Protein AF-A0A933YZH1-F1 (afdb_monomer)

Secondary structure (DSSP, 8-state):
--HHHHHHHHHHHHHHHHHHHHHHHHTTT-HHHHHHHHHHHHHHHHHHHHTTTT-S--PPPTT---

Nearest PDB structures (foldseek):
  2c1n-assembly2_B  T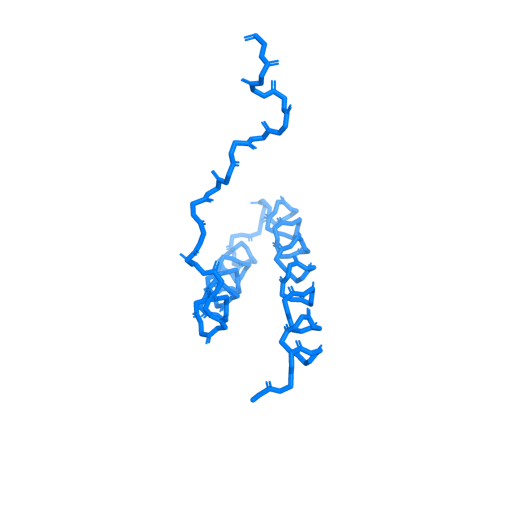M=8.922E-01  e=3.873E+00  Homo sapiens
  4ihl-assembly1_A  TM=9.115E-01  e=5.085E+00  Homo sapiens
  6igm-assembly1_H  TM=5.198E-01  e=6.237E+00  Homo sapiens
  8eas-assembly1_e  TM=4.549E-01  e=5.443E+00  Saccharomyces cerevisiae

Solvent-accessible surface area (backbone atoms only — not comparable to full-atom values): 3946 Å² total; per-residue (Å²): 129,63,65,71,59,54,53,55,49,50,54,51,51,51,53,51,46,54,54,35,50,56,49,34,64,72,22,70,92,35,67,70,53,29,52,51,30,53,51,50,47,52,52,52,51,49,53,39,48,77,72,58,63,77,78,59,77,84,68,79,62,91,81,74,83,120

Foldseek 3Di:
DDPVVLVVVVVVLVVVLVVLVVQLVVCPVPVVSVVVSVVVNVVSVVVCVVSVVPPDDPDDDPPPPD

pLDDT: mean 84.53, std 17.96, range [42.31, 98.19]

Mean predicted aligned error: 8.47 Å

Radius of gyration: 14.88 Å; Cα contacts (8 Å, |Δi|>4): 26; chains: 1; bounding box: 29×39×35 Å

Structure (mmCIF, N/CA/C/O backbone):
data_AF-A0A933YZH1-F1
#
_entry.id   AF-A0A933YZH1-F1
#
loop_
_atom_site.group_PDB
_atom_site.id
_atom_site.type_symbol
_atom_site.label_atom_id
_atom_site.label_alt_id
_atom_site.label_comp_id
_atom_site.label_asym_id
_atom_site.label_entity_id
_atom_site.label_seq_id
_atom_site.pdbx_PDB_ins_code
_atom_site.Cartn_x
_atom_site.Cartn_y
_atom_site.Cartn_z
_atom_site.occupancy
_atom_site.B_iso_or_equiv
_atom_site.auth_seq_id
_atom_site.auth_comp_id
_atom_site.auth_asym_id
_atom_site.auth_atom_id
_atom_site.pdbx_PDB_model_num
ATOM 1 N N . MET A 1 1 ? 15.986 -4.780 -17.793 1.00 59.66 1 MET A N 1
ATOM 2 C CA . MET A 1 1 ? 14.602 -4.929 -17.296 1.00 59.66 1 MET A CA 1
ATOM 3 C C . MET A 1 1 ? 13.751 -4.016 -18.163 1.00 59.66 1 MET A C 1
ATOM 5 O O . MET A 1 1 ? 14.162 -2.880 -18.352 1.00 59.66 1 MET A O 1
ATOM 9 N N . ASP A 1 2 ? 12.685 -4.513 -18.792 1.00 79.38 2 ASP A N 1
ATOM 10 C CA . ASP A 1 2 ? 11.928 -3.713 -19.770 1.00 79.38 2 ASP A CA 1
ATOM 11 C C . ASP A 1 2 ? 11.229 -2.544 -19.064 1.00 79.38 2 ASP A C 1
ATOM 13 O O . ASP A 1 2 ? 10.412 -2.783 -18.174 1.00 79.38 2 ASP A O 1
ATOM 17 N N . SER A 1 3 ? 11.519 -1.300 -19.456 1.00 74.44 3 SER A N 1
ATOM 18 C CA . SER A 1 3 ? 10.982 -0.095 -18.799 1.00 74.44 3 SER A CA 1
ATOM 19 C C . SER A 1 3 ? 9.451 -0.101 -18.702 1.00 74.44 3 SER A C 1
ATOM 21 O O . SER A 1 3 ? 8.901 0.196 -17.648 1.00 74.44 3 SER A O 1
ATOM 23 N N . TYR A 1 4 ? 8.762 -0.593 -19.738 1.00 79.12 4 TYR A N 1
ATOM 24 C CA . TYR A 1 4 ? 7.302 -0.762 -19.748 1.00 79.12 4 TYR A CA 1
ATOM 25 C C . TYR A 1 4 ? 6.775 -1.709 -18.658 1.00 79.12 4 TYR A C 1
ATOM 27 O O . TYR A 1 4 ? 5.675 -1.523 -18.139 1.00 79.12 4 TYR A O 1
ATOM 35 N N . LYS A 1 5 ? 7.544 -2.745 -18.297 1.00 85.88 5 LYS A N 1
ATOM 36 C CA . LYS A 1 5 ? 7.156 -3.673 -17.224 1.00 85.88 5 LYS A CA 1
ATOM 37 C C . LYS A 1 5 ? 7.295 -3.010 -15.858 1.00 85.88 5 LYS A C 1
ATOM 39 O O . LYS A 1 5 ? 6.449 -3.241 -15.002 1.00 85.88 5 LYS A O 1
ATOM 44 N N . ILE A 1 6 ? 8.321 -2.180 -15.669 1.00 86.50 6 ILE A N 1
ATOM 45 C CA . ILE A 1 6 ? 8.525 -1.423 -14.428 1.00 86.50 6 ILE A CA 1
ATOM 46 C C . ILE A 1 6 ? 7.399 -0.401 -14.253 1.00 86.50 6 ILE A C 1
ATOM 48 O O . ILE A 1 6 ? 6.743 -0.409 -13.217 1.00 86.50 6 ILE A O 1
ATOM 52 N N . GLU A 1 7 ? 7.095 0.394 -15.279 1.00 87.44 7 GLU A N 1
ATOM 53 C CA . GLU A 1 7 ? 5.987 1.362 -15.246 1.00 87.44 7 GLU A CA 1
ATOM 54 C C . GLU A 1 7 ? 4.640 0.687 -14.953 1.00 87.44 7 GLU A C 1
ATOM 56 O O . GLU A 1 7 ? 3.872 1.144 -14.105 1.00 87.44 7 GLU A O 1
ATOM 61 N N . GLY A 1 8 ? 4.371 -0.461 -15.585 1.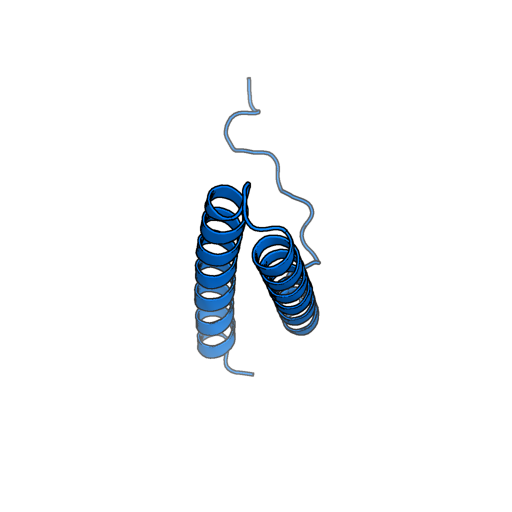00 92.38 8 GLY A N 1
ATOM 62 C CA . GLY A 1 8 ? 3.164 -1.239 -15.313 1.00 92.38 8 GLY A CA 1
ATOM 63 C C . GLY A 1 8 ? 3.072 -1.739 -13.866 1.00 92.38 8 GLY A C 1
ATOM 64 O O . GLY A 1 8 ? 1.977 -1.780 -13.301 1.00 92.38 8 GLY A O 1
ATOM 65 N N . LEU A 1 9 ? 4.200 -2.106 -13.250 1.00 92.50 9 LEU A N 1
ATOM 66 C CA . LEU A 1 9 ? 4.255 -2.480 -11.834 1.00 92.50 9 LEU A CA 1
ATOM 67 C C . LEU A 1 9 ? 4.052 -1.265 -10.921 1.00 92.50 9 LEU A C 1
ATOM 69 O O . LEU A 1 9 ? 3.301 -1.369 -9.954 1.00 92.50 9 LEU A O 1
ATOM 73 N N . MET A 1 10 ? 4.639 -0.112 -11.254 1.00 89.56 10 MET A N 1
ATOM 74 C CA . MET A 1 10 ? 4.466 1.138 -10.505 1.00 89.56 10 MET A CA 1
ATOM 75 C C . MET A 1 10 ? 2.998 1.556 -10.424 1.00 89.56 10 MET A C 1
ATOM 77 O O . MET A 1 10 ? 2.486 1.804 -9.333 1.00 89.56 10 MET A O 1
ATOM 81 N N . VAL A 1 11 ? 2.298 1.571 -11.563 1.00 92.81 11 VAL A N 1
ATOM 82 C CA . VAL A 1 11 ? 0.869 1.922 -11.618 1.00 92.81 11 VAL A CA 1
ATOM 83 C C . VAL A 1 11 ? 0.043 0.974 -10.748 1.00 92.81 11 VAL A C 1
ATOM 85 O O . VAL A 1 11 ? -0.809 1.412 -9.977 1.00 92.81 11 VAL A O 1
ATOM 88 N N . ARG A 1 12 ? 0.316 -0.333 -10.820 1.00 95.50 12 ARG A N 1
ATOM 89 C CA . ARG A 1 12 ? -0.406 -1.340 -10.027 1.00 95.50 12 ARG A CA 1
ATOM 90 C C . ARG A 1 12 ? -0.148 -1.198 -8.529 1.00 95.50 12 ARG A C 1
ATOM 92 O O . ARG A 1 12 ? -1.087 -1.351 -7.754 1.00 95.50 12 ARG A O 1
ATOM 99 N N . LEU A 1 13 ? 1.086 -0.900 -8.121 1.00 94.69 13 LEU A N 1
ATOM 100 C CA . LEU A 1 13 ? 1.412 -0.653 -6.715 1.00 94.69 13 LEU A CA 1
ATOM 101 C C . LEU A 1 13 ? 0.750 0.621 -6.187 1.00 94.69 13 LEU A C 1
ATOM 103 O O . LEU A 1 13 ? 0.222 0.588 -5.077 1.00 94.69 13 LEU A O 1
ATOM 107 N N . SER A 1 14 ? 0.704 1.695 -6.986 1.00 92.12 14 SER A N 1
ATOM 108 C CA . SER A 1 14 ? -0.007 2.928 -6.615 1.00 92.12 14 SER A CA 1
ATOM 109 C C . SER A 1 14 ? -1.489 2.658 -6.363 1.00 92.12 14 SER A C 1
ATOM 111 O O . SER A 1 14 ? -2.002 2.971 -5.291 1.00 92.12 14 SER A O 1
ATOM 113 N N . LEU A 1 15 ? -2.159 1.979 -7.301 1.00 96.31 15 LEU A N 1
ATOM 114 C CA . LEU A 1 15 ? -3.577 1.632 -7.166 1.00 96.31 15 LEU A CA 1
ATOM 115 C C . LEU A 1 15 ? -3.834 0.742 -5.944 1.00 96.31 15 LEU A C 1
ATOM 117 O O . LEU A 1 15 ? -4.790 0.945 -5.199 1.00 96.31 15 LEU A O 1
ATOM 121 N N . LEU A 1 16 ? -2.968 -0.244 -5.701 1.00 96.75 16 LEU A N 1
ATOM 122 C CA . LEU A 1 16 ? -3.126 -1.148 -4.563 1.00 96.75 16 LEU A CA 1
ATOM 123 C C . LEU A 1 16 ? -2.940 -0.423 -3.222 1.00 96.75 16 LEU A C 1
ATOM 125 O O . LEU A 1 16 ? -3.606 -0.758 -2.242 1.00 96.75 16 LEU A O 1
ATOM 129 N N . LYS A 1 17 ? -2.076 0.593 -3.183 1.00 96.25 17 LYS A N 1
ATOM 130 C CA . LYS A 1 17 ? -1.861 1.453 -2.017 1.00 96.25 17 LYS A CA 1
ATOM 131 C C . LYS A 1 17 ? -3.054 2.366 -1.756 1.00 96.25 17 LYS A C 1
ATOM 133 O O . LYS A 1 17 ? -3.493 2.445 -0.612 1.00 96.25 17 LYS A O 1
ATOM 138 N N . GLU A 1 18 ? -3.615 2.982 -2.795 1.00 96.56 18 GLU A N 1
ATOM 139 C CA . GLU A 1 18 ? -4.849 3.776 -2.703 1.00 96.56 18 GLU A CA 1
ATOM 140 C C . GLU A 1 18 ? -6.008 2.937 -2.149 1.00 96.56 18 GLU A C 1
ATOM 142 O O . GLU A 1 18 ? -6.644 3.317 -1.165 1.00 96.56 18 GLU A O 1
ATOM 147 N N . HIS A 1 19 ? -6.228 1.740 -2.700 1.00 97.81 19 HIS A N 1
ATOM 148 C CA . HIS A 1 19 ? -7.258 0.828 -2.200 1.00 97.81 19 HIS A CA 1
ATOM 149 C C . HIS A 1 19 ? -6.975 0.321 -0.780 1.00 97.81 19 HIS A C 1
ATOM 151 O O . HIS A 1 19 ? -7.897 0.209 0.027 1.00 97.81 19 HIS A O 1
ATOM 157 N N . GLY A 1 20 ? -5.714 0.030 -0.449 1.00 97.50 20 GLY A N 1
ATOM 158 C CA . GLY A 1 20 ? -5.317 -0.385 0.897 1.00 97.50 20 GLY A CA 1
ATOM 159 C C . GLY A 1 20 ? -5.549 0.705 1.946 1.00 97.50 20 GLY A C 1
ATOM 160 O O . GLY A 1 20 ? -5.960 0.394 3.064 1.00 97.50 20 GLY A O 1
ATOM 161 N N . GLN A 1 21 ? -5.331 1.969 1.578 1.00 97.44 21 GLN A N 1
ATOM 162 C CA . GLN A 1 21 ? -5.583 3.129 2.429 1.00 97.44 21 GLN A CA 1
ATOM 163 C C . GLN A 1 21 ? -7.088 3.351 2.636 1.00 97.44 21 GLN A C 1
ATOM 165 O O . GLN A 1 21 ? -7.529 3.466 3.777 1.00 97.44 21 GLN A O 1
ATOM 170 N N . ALA A 1 22 ? -7.886 3.293 1.566 1.00 97.62 22 ALA A N 1
ATOM 171 C CA . ALA A 1 22 ? -9.343 3.383 1.664 1.00 97.62 22 ALA A CA 1
ATOM 172 C C . ALA A 1 22 ? -9.936 2.256 2.533 1.00 97.62 22 ALA A C 1
ATOM 174 O O . ALA A 1 22 ? -10.830 2.490 3.346 1.00 97.62 22 ALA A O 1
ATOM 175 N N . LEU A 1 23 ? -9.412 1.030 2.410 1.00 97.56 23 LEU A N 1
ATOM 176 C CA . LEU A 1 23 ? -9.835 -0.088 3.253 1.00 97.56 23 LEU A CA 1
ATOM 177 C C . LEU A 1 23 ? -9.432 0.114 4.721 1.00 97.56 23 LEU A C 1
ATOM 179 O O . LEU A 1 23 ? -10.203 -0.235 5.609 1.00 97.56 23 LEU A O 1
ATOM 183 N N . LEU A 1 24 ? -8.245 0.671 4.986 1.00 97.69 24 LEU A N 1
ATOM 184 C CA . LEU A 1 24 ? -7.804 0.992 6.345 1.00 97.69 24 LEU A CA 1
ATOM 185 C C . LEU A 1 24 ? -8.741 2.005 7.018 1.00 97.69 24 LEU A C 1
ATOM 187 O O . LEU A 1 24 ? -9.067 1.825 8.187 1.00 97.69 24 LEU A O 1
ATOM 191 N N . GLU A 1 25 ? -9.174 3.031 6.285 1.00 96.50 25 GLU A N 1
ATOM 192 C CA . GLU A 1 25 ? -10.117 4.049 6.768 1.00 96.50 25 GLU A CA 1
ATOM 193 C C . GLU A 1 25 ? -11.490 3.445 7.081 1.00 96.50 25 GLU A C 1
ATOM 195 O O . GLU A 1 25 ? -12.054 3.705 8.137 1.00 96.50 25 GLU A O 1
ATOM 200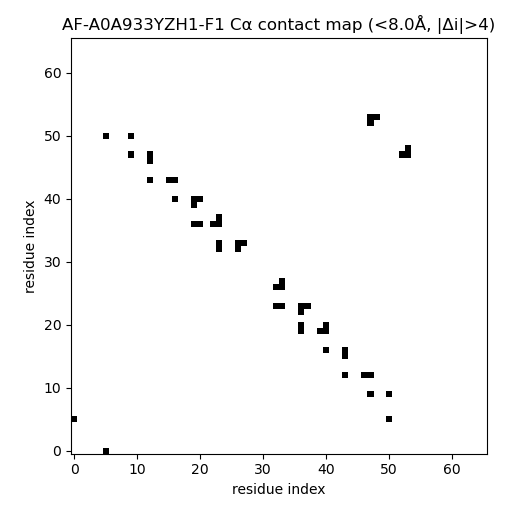 N N . GLN A 1 26 ? -11.999 2.558 6.222 1.00 97.31 26 GLN A N 1
ATOM 201 C CA . GLN A 1 26 ? -13.264 1.852 6.468 1.00 97.31 26 GLN A CA 1
ATOM 202 C C . GLN A 1 26 ? -13.175 0.803 7.587 1.00 97.31 26 GLN A C 1
ATOM 204 O O . GLN A 1 26 ? -14.195 0.380 8.127 1.00 97.31 26 GLN A O 1
ATOM 209 N N . ALA A 1 27 ? -11.967 0.362 7.940 1.00 96.62 27 ALA A N 1
ATOM 210 C CA . ALA A 1 27 ? -11.735 -0.624 8.986 1.00 96.62 27 ALA A CA 1
ATOM 211 C C . ALA A 1 27 ? -11.668 -0.015 10.399 1.00 96.62 27 ALA A C 1
ATOM 213 O O . ALA A 1 27 ? -11.241 -0.719 11.315 1.00 96.62 27 ALA A O 1
ATOM 214 N N . GLU A 1 28 ? -12.058 1.251 10.604 1.00 91.75 28 GLU A N 1
ATOM 215 C CA . GLU A 1 28 ? -11.928 1.967 11.885 1.00 91.75 28 GLU A CA 1
ATOM 216 C C . GLU A 1 28 ? -12.443 1.146 13.085 1.00 91.75 28 GLU A C 1
ATOM 218 O O . GLU A 1 28 ? -11.719 0.952 14.062 1.00 91.75 28 GLU A O 1
ATOM 223 N N . ASP A 1 29 ? -13.610 0.520 12.953 1.00 96.44 29 ASP A N 1
ATOM 224 C CA . ASP A 1 29 ? -14.236 -0.265 14.027 1.00 96.44 29 ASP A CA 1
ATOM 225 C C . ASP A 1 29 ? -13.768 -1.734 14.104 1.00 96.44 29 ASP A C 1
ATOM 227 O O . ASP A 1 29 ? -14.249 -2.516 14.928 1.00 96.44 29 ASP A O 1
ATOM 231 N N . PHE A 1 30 ? -12.810 -2.141 13.264 1.00 97.75 30 PHE A N 1
ATOM 232 C CA . PHE A 1 30 ? -12.340 -3.525 13.138 1.00 97.75 30 PHE A CA 1
ATOM 233 C C . PHE A 1 30 ? -10.818 -3.621 13.359 1.00 97.75 30 PHE A C 1
ATOM 235 O O . PHE A 1 30 ? -10.048 -3.703 12.396 1.00 97.75 30 PHE A O 1
ATOM 242 N N . PRO A 1 31 ? -10.336 -3.693 14.617 1.00 95.44 31 PRO A N 1
ATOM 243 C CA . PRO A 1 31 ? -8.905 -3.609 14.938 1.00 95.44 31 PRO A CA 1
ATOM 244 C C . PRO A 1 31 ? -8.023 -4.646 14.226 1.00 95.44 31 PRO A C 1
ATOM 246 O O . PRO A 1 31 ? -6.918 -4.338 13.774 1.00 95.44 31 PRO A O 1
ATOM 249 N N . ALA A 1 32 ? -8.512 -5.882 14.088 1.00 97.50 32 ALA A N 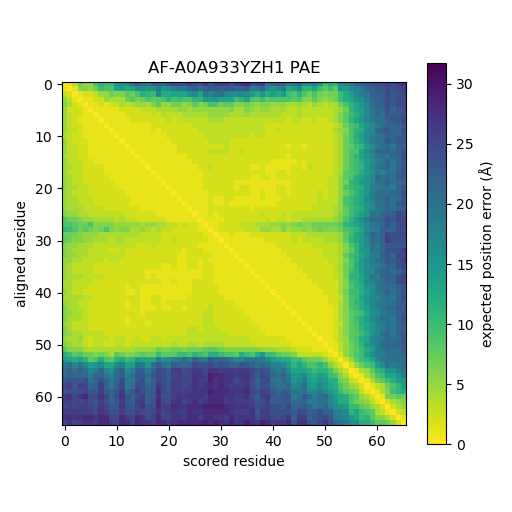1
ATOM 250 C CA . ALA A 1 32 ? -7.796 -6.937 13.371 1.00 97.50 32 ALA A CA 1
ATOM 251 C C . ALA A 1 32 ? -7.662 -6.622 11.871 1.00 97.50 32 ALA A C 1
ATOM 253 O O . ALA A 1 32 ? -6.607 -6.861 11.280 1.00 97.50 32 ALA A O 1
ATOM 254 N N . LEU A 1 33 ? -8.706 -6.044 11.269 1.00 97.19 33 LEU A N 1
ATOM 255 C CA . LEU A 1 33 ? -8.692 -5.636 9.869 1.00 97.19 33 LEU A CA 1
ATOM 256 C C . LEU A 1 33 ? -7.748 -4.447 9.662 1.00 97.19 33 LEU A C 1
ATOM 258 O O . LEU A 1 33 ? -6.906 -4.521 8.771 1.00 97.19 33 LEU A O 1
ATOM 262 N N . GLN A 1 34 ? -7.771 -3.433 10.538 1.00 97.75 34 GLN A N 1
ATOM 263 C CA . GLN A 1 34 ? -6.791 -2.338 10.486 1.00 97.75 34 GLN A CA 1
ATOM 264 C C . GLN A 1 34 ? -5.351 -2.851 10.533 1.00 97.75 34 GLN A C 1
ATOM 266 O O . GLN A 1 34 ? -4.500 -2.403 9.763 1.00 97.75 34 GLN A O 1
ATOM 271 N N . CYS A 1 35 ? -5.062 -3.787 11.441 1.00 97.56 35 CYS A N 1
ATOM 272 C CA . CYS A 1 35 ? -3.732 -4.374 11.570 1.00 97.56 35 CYS A CA 1
ATOM 273 C C . CYS A 1 35 ? -3.296 -5.037 10.256 1.00 97.56 35 CYS A C 1
ATOM 275 O O . CYS A 1 35 ? -2.185 -4.805 9.773 1.00 97.56 35 CYS A O 1
ATOM 277 N N . ASN A 1 36 ? -4.194 -5.798 9.628 1.00 97.88 36 ASN A N 1
ATOM 278 C CA . ASN A 1 36 ? -3.930 -6.433 8.341 1.00 97.88 36 ASN A CA 1
ATOM 279 C C . ASN A 1 36 ? -3.727 -5.407 7.216 1.00 97.88 36 ASN A C 1
ATOM 281 O O . ASN A 1 36 ? -2.775 -5.546 6.449 1.00 97.88 36 ASN A O 1
ATOM 285 N N . CYS A 1 37 ? -4.538 -4.348 7.153 1.00 97.94 37 CYS A N 1
ATOM 286 C CA . CYS A 1 37 ? -4.372 -3.262 6.185 1.00 97.94 37 CYS A CA 1
ATOM 287 C C . CYS A 1 37 ? -3.020 -2.558 6.345 1.00 97.94 37 CYS A C 1
ATOM 289 O O . CYS A 1 37 ? -2.300 -2.373 5.366 1.00 97.94 37 CYS A O 1
ATOM 291 N N . ARG A 1 38 ? -2.609 -2.239 7.580 1.00 97.06 38 ARG A N 1
ATOM 292 C CA . ARG A 1 38 ? -1.296 -1.629 7.856 1.00 97.06 38 ARG A CA 1
ATOM 293 C C . ARG A 1 38 ? -0.141 -2.537 7.436 1.00 97.06 38 ARG A C 1
ATOM 295 O O . ARG A 1 38 ? 0.832 -2.056 6.861 1.00 97.06 38 ARG A O 1
ATOM 302 N N . ARG A 1 39 ? -0.249 -3.848 7.682 1.00 98.19 39 ARG A N 1
ATOM 303 C CA . ARG A 1 39 ? 0.747 -4.836 7.230 1.00 98.19 39 ARG A CA 1
ATOM 304 C C . ARG A 1 39 ? 0.826 -4.896 5.708 1.00 98.19 39 ARG A C 1
ATOM 306 O O . ARG A 1 39 ? 1.928 -4.872 5.172 1.00 98.19 39 ARG A O 1
ATOM 313 N N . ALA A 1 40 ? -0.318 -4.920 5.026 1.00 97.38 40 ALA A N 1
ATOM 314 C CA . ALA A 1 40 ? -0.371 -4.897 3.569 1.00 97.38 40 ALA A CA 1
ATOM 315 C C . ALA A 1 40 ? 0.290 -3.627 3.010 1.00 97.38 40 ALA A C 1
ATOM 317 O O . ALA A 1 40 ? 1.186 -3.730 2.178 1.00 97.38 40 ALA A O 1
ATOM 318 N N . LEU A 1 41 ? -0.060 -2.445 3.529 1.00 96.88 41 LEU A N 1
ATOM 319 C CA . LEU A 1 41 ? 0.543 -1.168 3.127 1.00 96.88 41 LEU A CA 1
ATOM 320 C C . LEU A 1 41 ? 2.063 -1.136 3.356 1.00 96.88 41 LEU A C 1
ATOM 322 O O . LEU A 1 41 ? 2.802 -0.641 2.507 1.00 96.88 41 LEU A O 1
ATOM 326 N N . ALA A 1 42 ? 2.551 -1.702 4.464 1.00 96.62 42 ALA A N 1
ATOM 327 C CA . ALA A 1 42 ? 3.985 -1.832 4.711 1.00 96.62 42 ALA A CA 1
ATOM 328 C C . ALA A 1 42 ? 4.669 -2.745 3.677 1.00 96.62 42 ALA A C 1
ATOM 330 O O . ALA A 1 42 ? 5.737 -2.403 3.174 1.00 96.62 42 ALA A O 1
ATOM 331 N N . SER A 1 43 ? 4.045 -3.868 3.310 1.00 97.31 43 SER A N 1
ATOM 332 C CA . SER A 1 43 ? 4.548 -4.742 2.245 1.00 97.31 43 SER A CA 1
ATOM 333 C C . SER A 1 43 ? 4.576 -4.041 0.885 1.00 97.31 43 SER A C 1
ATOM 335 O O . SER A 1 43 ? 5.562 -4.176 0.169 1.00 97.31 43 SER A O 1
ATOM 337 N N . LEU A 1 44 ? 3.555 -3.246 0.546 1.00 95.44 44 LEU A N 1
ATOM 338 C CA . LEU A 1 44 ? 3.556 -2.448 -0.687 1.00 95.44 44 LEU A CA 1
ATOM 339 C C . LEU A 1 44 ? 4.696 -1.433 -0.698 1.00 95.44 44 LEU A C 1
ATOM 341 O O . LEU A 1 44 ? 5.383 -1.305 -1.703 1.00 95.44 44 LEU A O 1
ATOM 345 N N . LYS A 1 45 ? 4.957 -0.773 0.435 1.00 91.94 45 LYS A N 1
ATOM 346 C CA . LYS A 1 45 ? 6.085 0.154 0.569 1.00 91.94 45 LYS A CA 1
ATOM 347 C C . LYS A 1 45 ? 7.437 -0.534 0.350 1.00 91.94 45 LYS A C 1
ATOM 349 O O . LYS A 1 45 ? 8.325 0.061 -0.249 1.00 91.94 45 LYS A O 1
ATOM 354 N N . MET A 1 46 ? 7.596 -1.780 0.799 1.00 94.75 46 MET A N 1
ATOM 355 C CA . MET A 1 46 ? 8.797 -2.571 0.502 1.00 94.75 46 MET A CA 1
ATOM 356 C C . MET A 1 46 ? 8.900 -2.900 -0.993 1.00 94.75 46 MET A C 1
ATOM 358 O O . MET A 1 46 ? 9.967 -2.740 -1.570 1.00 94.75 46 MET A O 1
ATOM 362 N N . MET A 1 47 ? 7.794 -3.253 -1.654 1.00 94.00 47 MET A N 1
ATOM 363 C CA . MET A 1 47 ? 7.791 -3.465 -3.110 1.00 94.00 47 MET A CA 1
ATOM 364 C C . MET A 1 47 ? 8.142 -2.180 -3.880 1.00 94.00 47 MET A C 1
ATOM 366 O O . MET A 1 47 ? 8.854 -2.236 -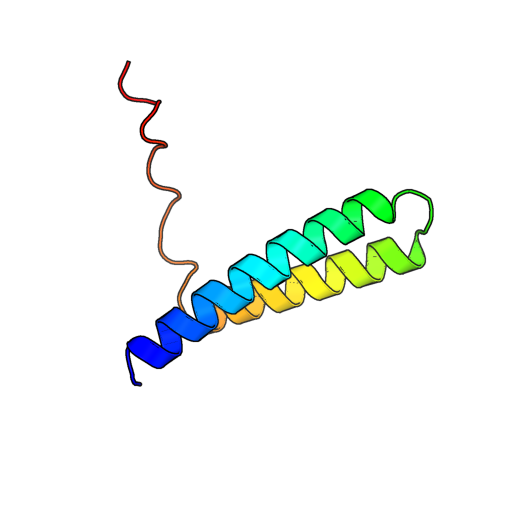4.879 1.00 94.00 47 MET A O 1
ATOM 370 N N . GLU A 1 48 ? 7.685 -1.013 -3.407 1.00 90.88 48 GLU A N 1
ATOM 371 C CA . GLU A 1 48 ? 8.094 0.296 -3.939 1.00 90.88 48 GLU A CA 1
ATOM 372 C C . GLU A 1 48 ? 9.615 0.518 -3.767 1.00 90.88 48 GLU A C 1
ATOM 374 O O . GLU A 1 48 ? 10.261 1.015 -4.690 1.00 90.88 48 GLU A O 1
ATOM 379 N N . MET A 1 49 ? 10.208 0.121 -2.627 1.00 90.00 49 MET A N 1
ATOM 380 C CA . MET A 1 49 ? 11.670 0.154 -2.416 1.00 90.00 49 MET A CA 1
ATOM 381 C C . MET A 1 49 ? 12.409 -0.751 -3.401 1.00 90.00 49 MET A C 1
ATOM 383 O O . MET A 1 49 ? 13.377 -0.305 -4.013 1.00 90.00 49 MET A O 1
ATOM 387 N N . ASP A 1 50 ? 11.944 -1.988 -3.574 1.00 90.00 50 ASP A N 1
ATOM 388 C CA . ASP A 1 50 ? 12.580 -2.991 -4.437 1.00 90.00 50 ASP A CA 1
ATOM 389 C C . ASP A 1 50 ? 12.561 -2.581 -5.918 1.00 90.00 50 ASP A C 1
ATOM 391 O O . ASP A 1 50 ? 13.459 -2.932 -6.684 1.00 90.00 50 ASP A O 1
ATOM 395 N N . LEU A 1 51 ? 11.560 -1.791 -6.320 1.00 87.50 51 LEU A N 1
ATOM 396 C CA . LEU A 1 51 ? 11.477 -1.174 -7.646 1.00 87.50 51 LEU A CA 1
ATOM 397 C C . LEU A 1 51 ? 12.265 0.141 -7.769 1.00 87.50 51 LEU A C 1
ATOM 399 O O . LEU A 1 51 ? 12.271 0.743 -8.841 1.00 87.50 51 LEU A O 1
ATOM 403 N N . GLY A 1 52 ? 12.927 0.600 -6.703 1.00 86.25 52 GLY A N 1
ATOM 404 C CA . GLY A 1 52 ? 13.717 1.832 -6.702 1.00 86.25 52 GLY A CA 1
ATOM 405 C C . GLY A 1 52 ? 12.887 3.120 -6.658 1.00 86.25 52 GLY A C 1
ATOM 406 O O . GLY A 1 52 ? 13.384 4.177 -7.027 1.00 86.25 52 GLY A O 1
ATOM 407 N N . LEU A 1 53 ? 11.628 3.070 -6.207 1.00 76.56 53 LEU A N 1
ATOM 408 C CA . LEU A 1 53 ? 10.710 4.223 -6.234 1.00 76.56 53 LEU A CA 1
ATOM 409 C C . LEU A 1 53 ? 10.913 5.208 -5.080 1.00 76.56 53 LEU A C 1
ATOM 411 O O . LEU A 1 53 ? 10.407 6.325 -5.117 1.00 76.56 53 LEU A O 1
ATOM 415 N N . LEU A 1 54 ?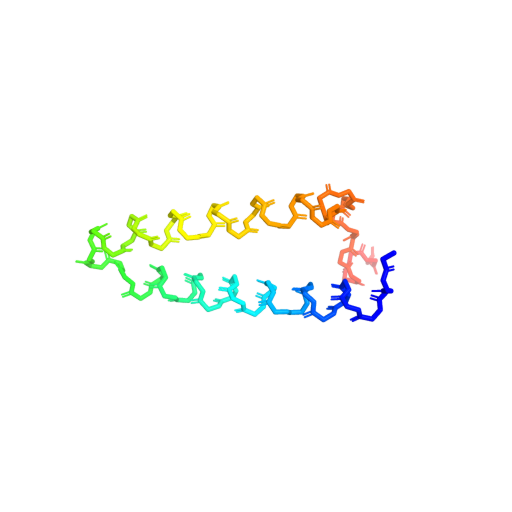 11.662 4.813 -4.051 1.00 67.19 54 LEU A N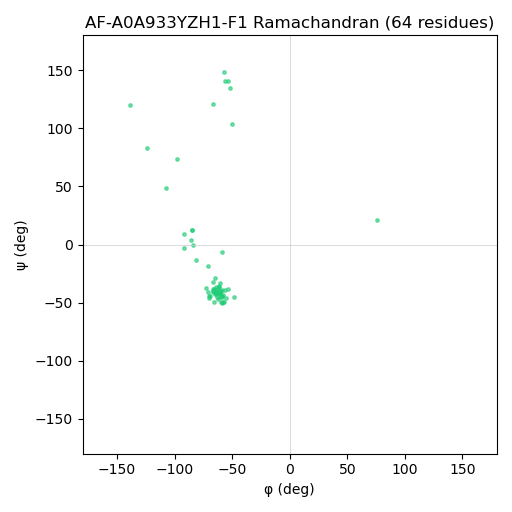 1
ATOM 416 C CA . LEU A 1 54 ? 11.928 5.647 -2.877 1.00 67.19 54 LEU A CA 1
ATOM 417 C C . LEU A 1 54 ? 13.105 6.616 -3.046 1.00 67.19 54 LEU A C 1
ATOM 419 O O . LEU A 1 54 ? 13.517 7.259 -2.083 1.00 67.19 54 LEU A O 1
ATOM 423 N N . THR A 1 55 ? 13.596 6.788 -4.275 1.00 51.75 55 THR A N 1
ATOM 424 C CA .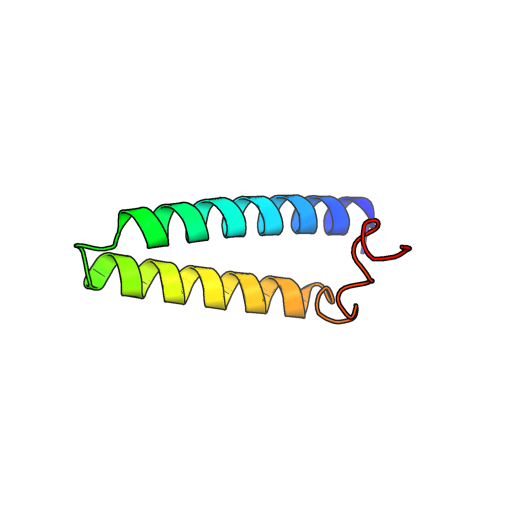 THR A 1 55 ? 14.602 7.791 -4.638 1.00 51.75 55 THR A CA 1
ATOM 425 C C . THR A 1 55 ? 14.013 8.943 -5.446 1.00 51.75 55 THR A C 1
ATOM 427 O O . THR A 1 55 ? 14.569 9.314 -6.472 1.00 51.75 55 THR A O 1
ATOM 430 N N . LEU A 1 56 ? 12.907 9.539 -5.008 1.00 43.59 56 LEU A N 1
ATOM 431 C CA . LEU A 1 56 ? 12.597 10.918 -5.379 1.00 43.59 56 LEU A CA 1
ATOM 432 C C . LEU A 1 56 ? 12.049 11.627 -4.135 1.00 43.59 56 LEU A C 1
ATOM 434 O O . LEU A 1 56 ? 11.044 11.171 -3.583 1.00 43.59 56 LEU A O 1
ATOM 438 N N . PRO A 1 57 ? 12.686 12.711 -3.644 1.00 42.31 57 PRO A N 1
ATOM 439 C CA . PRO A 1 57 ? 12.002 13.599 -2.715 1.00 42.31 57 PRO A CA 1
ATOM 440 C C . PRO A 1 57 ? 10.694 14.022 -3.381 1.00 42.31 57 PRO A C 1
ATOM 442 O O . PRO A 1 57 ? 10.672 14.228 -4.596 1.00 42.31 57 PRO A O 1
ATOM 445 N N . ALA A 1 58 ? 9.610 14.111 -2.609 1.00 49.34 58 ALA A N 1
ATOM 446 C CA . ALA A 1 58 ? 8.373 14.705 -3.089 1.00 49.34 58 ALA A CA 1
ATOM 447 C C . ALA A 1 58 ? 8.729 16.064 -3.709 1.00 49.34 58 ALA A C 1
ATOM 449 O O . ALA A 1 58 ? 9.088 16.997 -2.992 1.00 49.34 58 ALA A O 1
ATOM 450 N N . GLY A 1 59 ? 8.744 16.134 -5.043 1.00 45.06 59 GLY A N 1
ATOM 451 C CA . GLY A 1 59 ? 8.943 17.387 -5.748 1.00 45.06 59 GLY A CA 1
ATOM 452 C C . GLY A 1 59 ? 7.855 18.361 -5.297 1.00 45.06 59 GLY A C 1
ATOM 453 O O . GLY A 1 59 ? 6.765 17.909 -4.924 1.00 45.06 59 GLY A O 1
ATOM 454 N N . PRO A 1 60 ? 8.141 19.670 -5.270 1.00 45.47 60 PRO A N 1
ATOM 455 C CA . PRO A 1 60 ? 7.155 20.655 -4.855 1.00 45.47 60 PRO A CA 1
ATOM 456 C C . PRO A 1 60 ? 5.867 20.451 -5.656 1.00 45.47 60 PRO A C 1
ATOM 458 O O . PRO A 1 60 ? 5.905 20.224 -6.870 1.00 45.47 60 PRO A O 1
ATOM 461 N N . ARG A 1 61 ? 4.727 20.480 -4.955 1.00 54.34 61 ARG A N 1
ATOM 462 C CA . ARG A 1 61 ? 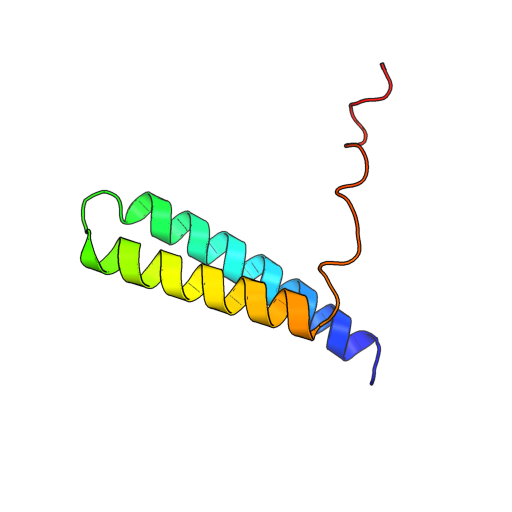3.420 20.493 -5.613 1.00 54.34 61 ARG A CA 1
ATOM 463 C C . ARG A 1 61 ? 3.406 21.698 -6.562 1.00 54.34 61 ARG A C 1
ATOM 465 O O . ARG A 1 61 ? 3.926 22.749 -6.187 1.00 54.34 61 ARG A O 1
ATOM 472 N N . PRO A 1 62 ? 2.832 21.579 -7.769 1.00 54.38 62 PRO A N 1
ATOM 473 C CA . PRO A 1 62 ? 2.771 22.684 -8.728 1.00 54.38 62 PRO A CA 1
ATOM 474 C C . PRO A 1 62 ? 2.040 23.936 -8.202 1.00 54.38 62 PRO A C 1
ATOM 476 O O . PRO A 1 62 ? 2.094 24.973 -8.854 1.00 54.38 62 PRO A O 1
ATOM 479 N N . ASP A 1 63 ? 1.429 23.864 -7.016 1.00 57.62 63 ASP A N 1
ATOM 480 C CA . ASP A 1 63 ? 0.723 24.955 -6.343 1.00 57.62 63 ASP A CA 1
ATOM 481 C C . ASP A 1 63 ? 1.596 25.794 -5.378 1.00 57.62 63 ASP A C 1
ATOM 483 O O . ASP A 1 63 ? 1.104 26.766 -4.816 1.00 57.62 63 ASP A O 1
ATOM 487 N N . ASP A 1 64 ? 2.879 25.457 -5.180 1.00 57.19 64 ASP A N 1
ATOM 488 C CA . ASP A 1 64 ? 3.801 26.187 -4.277 1.00 57.19 64 ASP A CA 1
ATOM 489 C C . ASP A 1 64 ? 4.609 27.307 -4.977 1.00 57.19 64 ASP A C 1
ATOM 491 O O . ASP A 1 64 ? 5.525 27.886 -4.396 1.00 57.19 64 ASP A O 1
ATOM 495 N N . GLN A 1 65 ? 4.287 27.638 -6.233 1.00 48.50 65 GLN A N 1
ATOM 496 C CA . GLN A 1 65 ? 4.814 28.831 -6.913 1.00 48.50 65 GLN A CA 1
ATOM 497 C C . GLN A 1 65 ? 3.791 29.970 -6.828 1.00 48.50 65 GLN A C 1
ATOM 499 O O . GLN A 1 65 ? 3.110 30.280 -7.806 1.00 48.50 65 GLN A O 1
ATOM 504 N N . GLY A 1 66 ? 3.671 30.546 -5.630 1.00 50.16 66 GLY A N 1
ATOM 505 C CA . GLY A 1 66 ? 2.950 31.791 -5.348 1.00 50.16 66 GLY A CA 1
ATOM 506 C C . GLY A 1 66 ? 3.900 32.905 -4.938 1.00 50.16 66 GLY A C 1
ATOM 507 O O . GLY A 1 66 ? 4.882 32.598 -4.225 1.00 50.16 66 GLY A O 1
#

Sequence (66 aa):
MDSYKIEGLMVRLSLLKEHGQALLEQAEDFPALQCNCRRALASLKMMEMDLGLLTLPAGPRPDDQG